Protein AF-A0A0D7B0L9-F1 (afdb_monomer)

Nearest PDB structures (foldseek):
  6kn5-assembly1_A  TM=2.538E-01  e=5.091E+00  Homo sapiens

Foldseek 3Di:
DVVVVCCCVPPVVLLVCLVCVCVVDVVFDADCPDPLLVLLCLVQSVVQVVVSVVVVCCVQQQDADDDDPPDPDFHDGGNVVCQVCVVVRVHDHDVVVCCVPPPPPDCVPVSHPPVVVVVLVVQCVVVPVDDDDSVCSSVSSVSSD

Mean predicted aligned error: 6.46 Å

Secondary structure (DSSP, 8-state):
-HHHHHHHHHTHHHHHHHHTHHHH-TT----TT-HHHHHHHHHHHHHHHHHHHHHHHHHHHHSPPPP-TT--S--SS-HHHHHH-GGGGT----THHHHHHS-TT-GGG-SS-HHHHHHHHHHHHHTT-PPP-TTTHHHHHHHH-

Radius of gyration: 19.8 Å; Cα contacts (8 Å, |Δi|>4): 98; chains: 1; bounding box: 49×34×51 Å

Sequence (145 aa):
EIAWSQLRRRLAPGLEDVLSEYERNPTIRYEPSDPLQYAVFKWLFIDLVQAELDSYSDRINNMAKRRQRDKILPQGGSPNDIEEYPEEYNSRNFKEAEALYAPPDHGTFEKVPPAFHVRIHRIYTSIGCPEISDLTVWRVYMQLL

pLDDT: mean 87.37, std 6.52, range [55.56, 94.69]

Structure (mmCIF, N/CA/C/O backbone):
data_AF-A0A0D7B0L9-F1
#
_entry.id   AF-A0A0D7B0L9-F1
#
loop_
_atom_site.group_PDB
_atom_site.id
_atom_site.type_symbol
_atom_site.label_atom_id
_atom_site.label_alt_id
_atom_site.label_comp_id
_atom_site.label_asym_id
_atom_site.label_entity_id
_atom_site.label_seq_id
_atom_site.pdbx_PDB_ins_code
_atom_site.Cartn_x
_atom_site.Cartn_y
_atom_site.Cartn_z
_atom_site.occupancy
_atom_site.B_iso_or_equiv
_atom_site.auth_seq_id
_atom_site.auth_comp_id
_atom_site.auth_asym_id
_atom_site.auth_atom_id
_atom_site.pdbx_PDB_model_num
ATOM 1 N N . GLU A 1 1 ? 19.337 2.745 -6.559 1.00 55.56 1 GLU A N 1
ATOM 2 C CA . GLU A 1 1 ? 19.137 3.903 -5.652 1.00 55.56 1 GLU A CA 1
ATOM 3 C C . GLU A 1 1 ? 18.236 5.014 -6.223 1.00 55.56 1 GLU A C 1
ATOM 5 O O . GLU A 1 1 ? 17.345 5.479 -5.524 1.00 55.56 1 GLU A O 1
ATOM 10 N N . ILE A 1 2 ? 18.374 5.405 -7.501 1.00 75.81 2 ILE A N 1
ATOM 11 C CA . ILE A 1 2 ? 17.586 6.507 -8.104 1.00 75.81 2 ILE A CA 1
ATOM 12 C C . ILE A 1 2 ? 16.067 6.235 -8.146 1.00 75.81 2 ILE A C 1
ATOM 14 O O . ILE A 1 2 ? 15.292 7.147 -7.873 1.00 75.81 2 ILE A O 1
ATOM 18 N N . ALA A 1 3 ? 15.629 5.007 -8.453 1.00 78.50 3 ALA A N 1
ATOM 19 C CA . ALA A 1 3 ? 14.201 4.667 -8.532 1.00 78.50 3 ALA A CA 1
ATOM 20 C C . ALA A 1 3 ? 13.481 4.857 -7.185 1.00 78.50 3 ALA A C 1
ATOM 22 O O . ALA A 1 3 ? 12.501 5.592 -7.114 1.00 78.50 3 ALA A O 1
ATOM 23 N N . TRP A 1 4 ? 14.042 4.310 -6.101 1.00 80.81 4 TRP A N 1
ATOM 24 C CA . TRP A 1 4 ? 13.528 4.489 -4.738 1.00 80.81 4 TRP A CA 1
ATOM 25 C C . TRP A 1 4 ? 13.475 5.961 -4.310 1.00 80.81 4 TRP A C 1
ATOM 27 O O . TRP A 1 4 ? 12.513 6.393 -3.678 1.00 80.81 4 TRP A O 1
ATOM 37 N N . SER A 1 5 ? 14.471 6.763 -4.704 1.00 86.75 5 SER A N 1
ATOM 38 C CA . SER A 1 5 ? 14.451 8.210 -4.460 1.00 86.75 5 SER A CA 1
ATOM 39 C C . SER A 1 5 ? 13.312 8.916 -5.210 1.00 86.75 5 SER A C 1
ATOM 41 O O . SER A 1 5 ? 12.671 9.807 -4.654 1.00 86.75 5 SER A O 1
ATOM 43 N N . GLN A 1 6 ? 13.026 8.522 -6.456 1.00 87.62 6 GLN A N 1
ATOM 44 C CA . GLN A 1 6 ? 11.910 9.086 -7.226 1.00 87.62 6 GLN A CA 1
ATOM 45 C C . GLN A 1 6 ? 10.549 8.642 -6.685 1.00 87.62 6 GLN A C 1
ATOM 47 O O . GLN A 1 6 ? 9.634 9.462 -6.660 1.00 87.62 6 GLN A O 1
ATOM 52 N N . LEU A 1 7 ? 10.422 7.396 -6.222 1.00 88.31 7 LEU A N 1
ATOM 53 C CA . LEU A 1 7 ? 9.220 6.901 -5.549 1.00 88.31 7 LEU A CA 1
ATOM 54 C C . LEU A 1 7 ? 8.914 7.747 -4.305 1.00 88.31 7 LEU A C 1
ATOM 56 O O . LEU A 1 7 ? 7.835 8.329 -4.203 1.00 88.31 7 LEU A O 1
ATOM 60 N N . ARG A 1 8 ? 9.910 7.928 -3.423 1.00 89.38 8 ARG A N 1
ATOM 61 C CA . ARG A 1 8 ? 9.776 8.759 -2.213 1.00 89.38 8 ARG A CA 1
ATOM 62 C C . ARG A 1 8 ? 9.434 10.218 -2.487 1.00 89.38 8 ARG A C 1
ATOM 64 O O . ARG A 1 8 ? 8.798 10.851 -1.666 1.00 89.38 8 ARG A O 1
ATOM 71 N N . ARG A 1 9 ? 9.886 10.789 -3.603 1.00 88.25 9 ARG A N 1
ATOM 72 C CA . ARG A 1 9 ? 9.614 12.202 -3.916 1.00 88.25 9 ARG A CA 1
ATOM 73 C C . ARG A 1 9 ? 8.265 12.429 -4.583 1.00 88.25 9 ARG A C 1
ATOM 75 O O . ARG A 1 9 ? 7.756 13.539 -4.513 1.00 88.25 9 ARG A O 1
ATOM 82 N N . ARG A 1 10 ? 7.750 11.435 -5.310 1.00 87.44 10 ARG A N 1
ATOM 83 C CA . ARG A 1 10 ? 6.598 11.616 -6.207 1.00 87.44 10 ARG A CA 1
ATOM 84 C C . ARG A 1 10 ? 5.330 10.914 -5.743 1.00 87.44 10 ARG A C 1
ATOM 86 O O . ARG A 1 10 ? 4.262 11.400 -6.081 1.00 87.44 10 ARG A O 1
ATOM 93 N N . LEU A 1 11 ? 5.455 9.776 -5.059 1.00 87.19 11 LEU A N 1
ATOM 94 C CA . LEU A 1 11 ? 4.317 8.977 -4.600 1.00 87.19 11 LEU A CA 1
ATOM 95 C C . LEU A 1 11 ? 4.124 9.118 -3.089 1.00 87.19 11 LEU A C 1
ATOM 97 O O . LEU A 1 11 ? 3.031 9.439 -2.639 1.00 87.19 11 LEU A O 1
ATOM 101 N N . ALA A 1 12 ? 5.204 8.933 -2.322 1.00 88.50 12 ALA A N 1
ATOM 102 C CA . ALA A 1 12 ? 5.119 8.836 -0.867 1.00 88.50 12 ALA A CA 1
ATOM 103 C C . ALA A 1 12 ? 4.426 10.026 -0.176 1.00 88.50 12 ALA A C 1
ATOM 105 O O . ALA A 1 12 ? 3.610 9.745 0.686 1.00 88.50 12 ALA A O 1
ATOM 106 N N . PRO A 1 13 ? 4.633 11.307 -0.551 1.00 91.06 13 PRO A N 1
ATOM 107 C CA . PRO A 1 13 ? 4.021 12.413 0.187 1.00 91.06 13 PRO A CA 1
ATOM 108 C C . PRO A 1 13 ? 2.488 12.383 0.166 1.00 91.06 13 PRO A C 1
ATOM 110 O O . PRO A 1 13 ? 1.865 12.594 1.197 1.00 91.06 13 PRO A O 1
ATOM 113 N N . GLY A 1 14 ? 1.877 12.069 -0.985 1.00 89.06 14 GLY A N 1
ATOM 114 C CA . GLY A 1 14 ? 0.416 11.985 -1.092 1.00 89.06 14 GLY A CA 1
ATOM 115 C C . GLY A 1 14 ? -0.152 10.804 -0.307 1.00 89.06 14 GLY A C 1
ATOM 116 O O . GLY A 1 14 ? -1.140 10.945 0.405 1.00 89.06 14 GLY A O 1
ATOM 117 N N . LEU A 1 15 ? 0.525 9.657 -0.373 1.00 90.25 15 LEU A N 1
ATOM 118 C CA . LEU A 1 15 ? 0.134 8.469 0.378 1.00 90.25 15 LEU A CA 1
ATOM 119 C C . LEU A 1 15 ? 0.313 8.666 1.893 1.00 90.25 15 LEU A C 1
ATOM 121 O O . LEU A 1 15 ? -0.572 8.320 2.664 1.00 90.25 15 LEU A O 1
ATOM 125 N N . GLU A 1 16 ? 1.429 9.249 2.330 1.00 92.62 16 GLU A N 1
ATOM 126 C CA . GLU A 1 16 ? 1.697 9.587 3.734 1.00 92.62 16 GLU A CA 1
ATOM 127 C C . GLU A 1 16 ? 0.673 10.596 4.269 1.00 92.62 16 GLU A C 1
ATOM 129 O O . GLU A 1 16 ? 0.204 10.439 5.394 1.00 92.62 16 GLU A O 1
ATOM 134 N N . ASP A 1 17 ? 0.251 11.571 3.457 1.00 93.00 17 ASP A N 1
ATOM 135 C CA . ASP A 1 17 ? -0.836 12.479 3.825 1.00 93.00 17 ASP A CA 1
ATOM 136 C C . ASP A 1 17 ? -2.141 11.712 4.098 1.00 93.00 17 ASP A C 1
ATOM 138 O O . ASP A 1 17 ? -2.794 11.967 5.115 1.00 93.00 17 ASP A O 1
ATOM 142 N N . VAL A 1 18 ? -2.511 10.751 3.244 1.00 92.81 18 VAL A N 1
ATOM 143 C CA . VAL A 1 18 ? -3.686 9.891 3.472 1.00 92.81 18 VAL A CA 1
ATOM 144 C C . VAL A 1 18 ? -3.504 9.068 4.748 1.00 92.81 18 VAL A C 1
ATOM 146 O O . VAL A 1 18 ? -4.382 9.061 5.606 1.00 92.81 18 VAL A O 1
ATOM 149 N N . LEU A 1 19 ? -2.352 8.419 4.936 1.00 92.00 19 LEU A N 1
ATOM 150 C CA . LEU A 1 19 ? -2.082 7.585 6.115 1.00 92.00 19 LEU A CA 1
ATOM 151 C C . LEU A 1 19 ? -2.079 8.377 7.431 1.00 92.00 19 LEU A C 1
ATOM 153 O O . LEU A 1 19 ? -2.434 7.818 8.464 1.00 92.00 19 LEU A O 1
ATOM 157 N N . SER A 1 20 ? -1.729 9.661 7.405 1.00 92.31 20 SER A N 1
ATOM 158 C CA . SER A 1 20 ? -1.706 10.536 8.584 1.00 92.31 20 SER A CA 1
ATOM 159 C C . SER A 1 20 ? -2.984 11.370 8.750 1.00 92.31 20 SER A C 1
ATOM 161 O O . SER A 1 20 ? -3.023 12.317 9.539 1.00 92.31 20 SER A O 1
ATOM 163 N N . GLU A 1 21 ? -4.061 11.071 8.013 1.00 92.06 21 GLU A N 1
ATOM 164 C CA . GLU A 1 21 ? -5.330 11.802 8.143 1.00 92.06 21 GLU A CA 1
ATOM 165 C C . GLU A 1 21 ? -5.939 11.669 9.548 1.00 92.06 21 GLU A C 1
ATOM 167 O O . GLU A 1 21 ? -6.461 12.649 10.084 1.00 92.06 21 GLU A O 1
ATOM 172 N N . TYR A 1 22 ? -5.810 10.498 10.181 1.00 91.44 22 TYR A N 1
ATOM 173 C CA . TYR A 1 22 ? -6.343 10.245 11.524 1.00 91.44 22 TYR A CA 1
ATOM 174 C C . TYR A 1 22 ? -5.769 11.180 12.603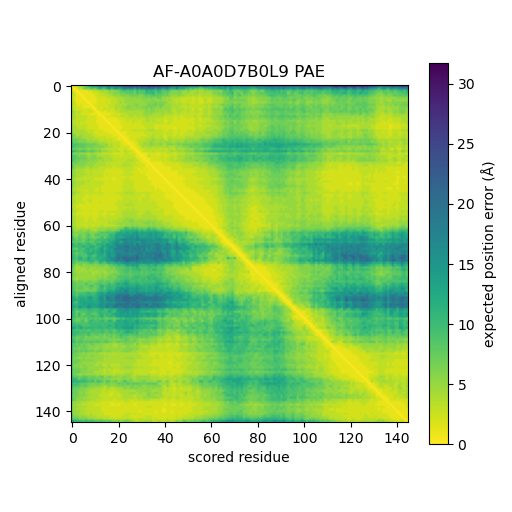 1.00 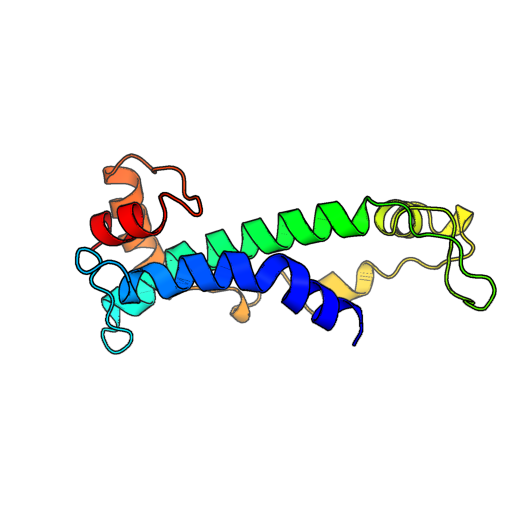91.44 22 TYR A C 1
ATOM 176 O O . TYR A 1 22 ? -6.445 11.475 13.583 1.00 91.44 22 TYR A O 1
ATOM 184 N N . GLU A 1 23 ? -4.552 11.700 12.412 1.00 91.38 23 GLU A N 1
ATOM 185 C CA . GLU A 1 23 ? -3.919 12.650 13.338 1.00 91.38 23 GLU A CA 1
ATOM 186 C C . GLU A 1 23 ? -4.523 14.056 13.227 1.00 91.38 23 GLU A C 1
ATOM 188 O O . GLU A 1 23 ? -4.534 14.825 14.188 1.00 91.38 23 GLU A O 1
ATOM 193 N N . ARG A 1 24 ? -5.025 14.405 12.038 1.00 91.69 24 ARG A N 1
ATOM 194 C CA . ARG A 1 24 ? -5.556 15.736 11.712 1.00 91.69 24 ARG A CA 1
ATOM 195 C C . ARG A 1 24 ? -7.070 15.808 11.869 1.00 91.69 24 ARG A C 1
ATOM 197 O O . ARG A 1 24 ? -7.609 16.893 12.083 1.00 91.69 24 ARG A O 1
ATOM 204 N N . ASN A 1 25 ? -7.750 14.670 11.758 1.00 89.75 25 ASN A N 1
ATOM 205 C CA . ASN A 1 25 ? -9.196 14.578 11.826 1.00 89.75 25 ASN A CA 1
ATOM 206 C C . ASN A 1 25 ? -9.660 13.860 13.112 1.00 89.75 25 ASN A C 1
ATOM 208 O O . ASN A 1 25 ? -9.630 12.630 13.170 1.00 89.75 25 ASN A O 1
ATOM 212 N N . PRO A 1 26 ? -10.192 14.588 14.114 1.00 87.19 26 PRO A N 1
ATOM 213 C CA . PRO A 1 26 ? -10.584 14.010 15.401 1.00 87.19 26 PRO A CA 1
ATOM 214 C C . PRO A 1 26 ? -11.786 13.054 15.320 1.00 87.19 26 PRO A C 1
ATOM 216 O O . PRO A 1 26 ? -12.111 12.396 16.311 1.00 87.19 26 PRO A O 1
ATOM 219 N N . THR A 1 27 ? -12.484 12.977 14.179 1.00 89.12 27 THR A N 1
ATOM 220 C CA . THR A 1 27 ? -13.564 11.995 13.987 1.00 89.12 27 THR A CA 1
ATOM 221 C C . THR A 1 27 ? -13.037 10.593 13.699 1.00 89.12 27 THR A C 1
ATOM 223 O O . THR A 1 27 ? -13.766 9.623 13.901 1.00 89.12 27 THR A O 1
ATOM 226 N N . ILE A 1 28 ? -11.798 10.477 13.215 1.00 91.38 28 ILE A N 1
ATOM 227 C CA . ILE A 1 28 ? -11.156 9.198 12.922 1.00 91.38 28 ILE A CA 1
ATOM 228 C C . ILE A 1 28 ? -10.473 8.713 14.199 1.00 91.38 28 ILE A C 1
ATOM 230 O O . ILE A 1 28 ? -9.692 9.436 14.812 1.00 91.38 28 ILE A O 1
ATOM 234 N N . ARG A 1 29 ? -10.773 7.481 14.615 1.00 88.94 29 ARG A N 1
ATOM 235 C CA . ARG A 1 29 ? -10.131 6.852 15.772 1.00 88.94 29 ARG A CA 1
ATOM 236 C C . ARG A 1 29 ? -9.277 5.693 15.293 1.00 88.94 29 ARG A C 1
ATOM 238 O O . ARG A 1 29 ? -9.810 4.673 14.865 1.00 88.94 29 ARG A O 1
ATOM 245 N N . TYR A 1 30 ? -7.967 5.872 15.364 1.00 92.56 30 TYR A N 1
ATOM 246 C CA . TYR A 1 30 ? -6.998 4.829 15.072 1.00 92.56 30 TYR A CA 1
ATOM 247 C C . TYR A 1 30 ? -5.968 4.759 16.192 1.00 92.56 30 TYR A C 1
ATOM 249 O O . TYR A 1 30 ? -5.325 5.754 16.516 1.00 92.56 30 TYR A O 1
ATOM 257 N N . GLU A 1 31 ? -5.840 3.576 16.781 1.00 92.44 31 GLU A N 1
ATOM 258 C CA . GLU A 1 31 ? -4.877 3.260 17.824 1.00 92.44 31 GLU A CA 1
ATOM 259 C C . GLU A 1 31 ? -4.018 2.072 17.356 1.00 92.44 31 GLU A C 1
ATOM 261 O O . GLU A 1 31 ? -4.503 0.938 17.337 1.00 92.44 31 GLU A O 1
ATOM 266 N N . PRO A 1 32 ? -2.743 2.290 16.977 1.00 89.69 32 PRO A N 1
ATOM 267 C CA . PRO A 1 32 ? -1.863 1.223 16.495 1.00 89.69 32 PRO A CA 1
ATOM 268 C C . PRO A 1 32 ? -1.611 0.111 17.521 1.00 89.69 32 PRO A C 1
ATOM 270 O O . PRO A 1 32 ? -1.218 -0.994 17.145 1.00 89.69 32 PRO A O 1
ATOM 273 N N . SER A 1 33 ? -1.801 0.398 18.815 1.00 93.38 33 SER A N 1
ATOM 274 C CA . SER A 1 33 ? -1.656 -0.593 19.884 1.00 93.38 33 SER A CA 1
ATOM 275 C C . SER A 1 33 ? -2.859 -1.535 20.021 1.00 93.38 33 SER A C 1
ATOM 277 O O . SER A 1 33 ? -2.722 -2.594 20.636 1.00 93.38 33 SER A O 1
ATOM 279 N N . ASP A 1 34 ? -4.007 -1.203 19.419 1.00 94.56 34 ASP A N 1
ATOM 280 C CA . ASP A 1 34 ? -5.185 -2.067 19.368 1.00 94.56 34 ASP A CA 1
ATOM 281 C C . ASP A 1 34 ? -5.033 -3.097 18.226 1.00 94.56 34 ASP A C 1
ATOM 283 O O . ASP A 1 34 ? -5.021 -2.725 17.046 1.00 94.56 34 ASP A O 1
ATOM 287 N N . PRO A 1 35 ? -4.940 -4.409 18.534 1.00 92.88 35 PRO A N 1
ATOM 288 C CA . PRO A 1 35 ? -4.728 -5.441 17.522 1.00 92.88 35 PRO A CA 1
ATOM 289 C C . PRO A 1 35 ? -5.842 -5.529 16.475 1.00 92.88 35 PRO A C 1
ATOM 291 O O . PRO A 1 35 ? -5.566 -5.896 15.332 1.00 92.88 35 PRO A O 1
ATOM 294 N N . LEU A 1 36 ? -7.090 -5.220 16.846 1.00 92.75 36 LEU A N 1
ATOM 295 C CA . LEU A 1 36 ? -8.223 -5.248 15.925 1.00 92.75 36 LEU A CA 1
ATOM 296 C C . LEU A 1 36 ? -8.109 -4.094 14.933 1.00 92.75 36 LEU A C 1
ATOM 298 O O . LEU A 1 36 ? -8.128 -4.323 13.725 1.00 92.75 36 LEU A O 1
ATOM 302 N N . GLN A 1 37 ? -7.929 -2.876 15.443 1.00 94.38 37 GLN A N 1
ATOM 303 C CA . GLN A 1 37 ? -7.765 -1.675 14.621 1.00 94.38 37 GLN A CA 1
ATOM 304 C C . GLN A 1 37 ? -6.572 -1.806 13.680 1.00 94.38 37 GLN A C 1
ATOM 306 O O . GLN A 1 37 ? -6.691 -1.558 12.482 1.00 94.38 37 GLN A O 1
ATOM 311 N N . TYR A 1 38 ? -5.445 -2.299 14.190 1.00 93.75 38 TYR A N 1
ATOM 312 C CA . TYR A 1 38 ? -4.252 -2.534 13.391 1.00 93.75 38 TYR A CA 1
ATOM 313 C C . TYR A 1 38 ? -4.462 -3.594 12.297 1.00 93.75 38 TYR A C 1
ATOM 315 O O . TYR A 1 38 ? -3.971 -3.436 11.177 1.00 93.75 38 TYR A O 1
ATOM 323 N N . ALA A 1 39 ? -5.214 -4.664 12.574 1.00 93.06 39 ALA A N 1
ATOM 324 C CA . ALA A 1 39 ? -5.526 -5.688 11.578 1.00 93.06 39 ALA A CA 1
ATOM 325 C C . ALA A 1 39 ? -6.476 -5.173 10.482 1.00 93.06 39 ALA A C 1
ATOM 327 O O . ALA A 1 39 ? -6.232 -5.438 9.304 1.00 93.06 39 ALA A O 1
ATOM 328 N N . VAL A 1 40 ? -7.519 -4.410 10.840 1.00 94.12 40 VAL A N 1
ATOM 329 C CA . VAL A 1 40 ? -8.419 -3.764 9.861 1.00 94.12 40 VAL A CA 1
ATOM 330 C C . VAL A 1 40 ? -7.651 -2.749 9.018 1.00 94.12 40 VAL A C 1
ATOM 332 O O . VAL A 1 40 ? -7.788 -2.737 7.795 1.00 94.12 40 VAL A O 1
ATOM 335 N N . PHE A 1 41 ? -6.791 -1.953 9.658 1.00 94.38 41 PHE A N 1
ATOM 336 C CA . PHE A 1 41 ? -5.919 -1.001 8.982 1.00 94.38 41 PHE A CA 1
ATOM 337 C C . PHE A 1 41 ? -5.038 -1.707 7.947 1.00 94.38 41 PHE A C 1
ATOM 339 O O . PHE A 1 41 ? -5.086 -1.365 6.772 1.00 94.38 41 PHE A O 1
ATOM 346 N N . LYS A 1 42 ? -4.296 -2.756 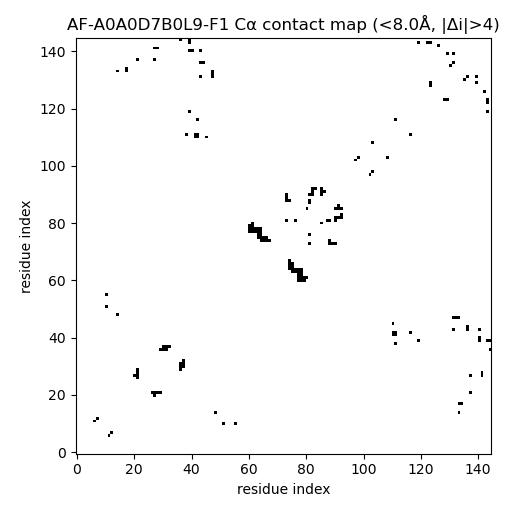8.326 1.00 93.12 42 LYS A N 1
ATOM 347 C CA . LYS A 1 42 ? -3.488 -3.521 7.359 1.00 93.12 42 LYS A CA 1
ATOM 348 C C . LYS A 1 42 ? -4.315 -4.076 6.211 1.00 93.12 42 LYS A C 1
ATOM 350 O O . LYS A 1 42 ? -3.878 -4.003 5.068 1.00 93.12 42 LYS A O 1
ATOM 355 N N . TRP A 1 43 ? -5.477 -4.646 6.518 1.00 93.75 43 TRP A N 1
ATOM 356 C CA . TRP A 1 43 ? -6.323 -5.277 5.513 1.00 93.75 43 TRP A CA 1
ATOM 357 C C . TRP A 1 43 ? -6.785 -4.278 4.443 1.00 93.75 43 TRP A C 1
ATOM 359 O O . TRP A 1 43 ? -6.719 -4.610 3.268 1.00 93.75 43 TRP A O 1
ATOM 369 N N . LEU A 1 44 ? -7.169 -3.056 4.828 1.00 93.69 44 LEU A N 1
ATOM 370 C CA . LEU A 1 44 ? -7.584 -2.010 3.884 1.00 93.69 44 LEU A CA 1
ATOM 371 C C . LEU A 1 44 ? -6.410 -1.285 3.220 1.00 93.69 44 LEU A C 1
ATOM 373 O O . LEU A 1 44 ? -6.367 -1.123 2.003 1.00 93.69 44 LEU A O 1
ATOM 377 N N . PHE A 1 45 ? -5.471 -0.793 4.026 1.00 93.56 45 PHE A N 1
ATOM 378 C CA . PHE A 1 45 ? -4.462 0.145 3.547 1.00 93.56 45 PHE A CA 1
ATOM 379 C C . PHE A 1 45 ? -3.373 -0.538 2.730 1.00 93.56 45 PHE A C 1
ATOM 381 O O . PHE A 1 45 ? -2.838 0.096 1.831 1.00 93.56 45 PHE A O 1
ATOM 388 N N . ILE A 1 46 ? -3.060 -1.819 2.968 1.00 91.94 46 ILE A N 1
ATOM 389 C CA . ILE A 1 46 ? -2.105 -2.531 2.103 1.00 91.94 46 ILE A CA 1
ATOM 390 C C . ILE A 1 46 ? -2.647 -2.622 0.672 1.00 91.94 46 ILE A C 1
ATOM 392 O O . ILE A 1 46 ? -1.876 -2.443 -0.264 1.00 91.94 46 ILE A O 1
ATOM 396 N N . ASP A 1 47 ? -3.953 -2.843 0.496 1.00 90.19 47 ASP A N 1
ATOM 397 C CA . ASP A 1 47 ? -4.580 -2.852 -0.831 1.00 90.19 47 ASP A CA 1
ATOM 398 C C . ASP A 1 47 ? -4.528 -1.485 -1.514 1.00 90.19 47 ASP A C 1
ATOM 400 O O . ASP A 1 47 ? -4.150 -1.400 -2.681 1.00 90.19 47 ASP A O 1
ATOM 404 N N . LEU A 1 48 ? -4.821 -0.411 -0.775 1.00 91.94 48 LEU A N 1
ATOM 405 C CA . LEU A 1 48 ? -4.693 0.953 -1.292 1.00 91.94 48 LEU A CA 1
ATOM 406 C C . LEU A 1 48 ? -3.249 1.261 -1.722 1.00 91.94 48 LEU A C 1
ATOM 408 O O . LEU A 1 48 ? -3.007 1.719 -2.835 1.00 91.94 48 LEU A O 1
ATOM 412 N N . VAL A 1 49 ? -2.279 0.973 -0.848 1.00 92.50 49 VAL A N 1
ATOM 413 C CA . VAL A 1 49 ? -0.853 1.208 -1.111 1.00 92.50 49 VAL A CA 1
ATOM 414 C C . VAL A 1 49 ? -0.390 0.402 -2.325 1.00 92.50 49 VAL A C 1
ATOM 416 O O . VAL A 1 49 ? 0.357 0.927 -3.148 1.00 92.50 49 VAL A O 1
ATOM 419 N N . GLN A 1 50 ? -0.830 -0.852 -2.453 1.00 91.38 50 GLN A N 1
ATOM 420 C CA . GLN A 1 50 ? -0.490 -1.693 -3.596 1.00 91.38 50 GLN A CA 1
ATOM 421 C C . GLN A 1 50 ? -1.063 -1.118 -4.897 1.00 91.38 50 GLN A C 1
ATOM 423 O O . GLN A 1 50 ? -0.312 -0.963 -5.852 1.00 91.38 50 GLN A O 1
ATOM 428 N N . ALA A 1 51 ? -2.335 -0.709 -4.918 1.00 91.94 51 ALA A N 1
ATOM 429 C CA . ALA A 1 51 ? -2.962 -0.120 -6.104 1.00 91.94 51 ALA A CA 1
ATOM 430 C C . ALA A 1 51 ? -2.264 1.175 -6.569 1.00 91.94 51 ALA A C 1
ATOM 432 O O . ALA A 1 51 ? -2.068 1.396 -7.769 1.00 91.94 51 ALA A O 1
ATOM 433 N N . GLU A 1 52 ? -1.833 2.014 -5.624 1.00 91.94 52 GLU A N 1
ATOM 434 C CA . GLU A 1 52 ? -1.049 3.221 -5.908 1.00 91.94 52 GLU A CA 1
ATOM 435 C C . GLU A 1 52 ? 0.356 2.894 -6.440 1.00 91.94 52 GLU A C 1
ATOM 437 O O . GLU A 1 52 ? 0.850 3.534 -7.376 1.00 91.94 52 GLU A O 1
ATOM 442 N N . LEU A 1 53 ? 1.010 1.872 -5.878 1.00 92.12 53 LEU A N 1
ATOM 443 C CA . LEU A 1 53 ? 2.306 1.390 -6.358 1.00 92.12 53 LEU A CA 1
ATOM 444 C C . LEU A 1 53 ? 2.211 0.785 -7.759 1.00 92.12 53 LEU A C 1
ATOM 446 O O . LEU A 1 53 ? 3.081 1.069 -8.585 1.00 92.12 53 LEU A O 1
ATOM 450 N N . ASP A 1 54 ? 1.163 0.018 -8.042 1.00 92.25 54 ASP A N 1
ATOM 451 C CA . ASP A 1 54 ? 0.909 -0.581 -9.352 1.00 92.25 54 ASP A CA 1
ATOM 452 C C . ASP A 1 54 ? 0.665 0.518 -10.390 1.00 92.25 54 ASP A C 1
ATOM 454 O O . ASP A 1 54 ? 1.364 0.587 -11.401 1.00 92.25 54 ASP A O 1
ATOM 458 N N . SER A 1 55 ? -0.201 1.486 -10.073 1.00 91.31 55 SER A N 1
ATOM 459 C CA . SER A 1 55 ? -0.455 2.659 -10.922 1.00 91.31 55 SER A CA 1
ATOM 460 C C . SER A 1 55 ? 0.817 3.479 -11.177 1.00 91.31 55 SER A C 1
ATOM 462 O O . SER A 1 55 ? 1.067 3.969 -12.287 1.00 91.31 55 SER A O 1
ATOM 464 N N . TYR A 1 56 ? 1.663 3.639 -10.155 1.00 91.38 56 TYR A N 1
ATOM 465 C CA . TYR A 1 56 ? 2.961 4.287 -10.301 1.00 91.38 56 TYR A CA 1
ATOM 466 C C . TYR A 1 56 ? 3.897 3.485 -11.210 1.00 91.38 56 TYR A C 1
ATOM 468 O O . TYR A 1 56 ? 4.526 4.075 -12.096 1.00 91.38 56 TYR A O 1
ATOM 476 N N . SER A 1 57 ? 3.997 2.173 -10.988 1.00 90.25 57 SER A N 1
ATOM 477 C CA . SER A 1 57 ? 4.828 1.247 -11.757 1.00 90.25 57 SER A CA 1
ATOM 478 C C . SER A 1 57 ? 4.435 1.277 -13.230 1.00 90.25 57 SER A C 1
ATOM 480 O O . SER A 1 57 ? 5.278 1.585 -14.074 1.00 90.25 57 SER A O 1
ATOM 482 N N . ASP A 1 58 ? 3.144 1.126 -13.527 1.00 91.94 58 ASP A N 1
ATOM 483 C CA . ASP A 1 58 ? 2.591 1.184 -14.877 1.00 91.94 58 ASP A CA 1
ATOM 484 C C . ASP A 1 58 ? 2.938 2.496 -15.567 1.00 91.94 58 ASP A C 1
ATOM 486 O O . ASP A 1 58 ? 3.464 2.512 -16.683 1.00 91.94 58 ASP A O 1
ATOM 490 N N . ARG A 1 59 ? 2.727 3.628 -14.892 1.00 89.94 59 ARG A N 1
ATOM 491 C CA . ARG A 1 59 ? 3.074 4.934 -15.457 1.00 89.94 59 ARG A CA 1
ATOM 492 C C . ARG A 1 59 ? 4.567 5.029 -15.767 1.00 89.94 59 ARG A C 1
ATOM 494 O O . ARG A 1 59 ? 4.952 5.548 -16.813 1.00 89.94 59 ARG A O 1
ATOM 501 N N . ILE A 1 60 ? 5.435 4.580 -14.863 1.00 88.19 60 ILE A N 1
ATOM 502 C CA . ILE A 1 60 ? 6.887 4.683 -15.044 1.00 88.19 60 ILE A CA 1
ATOM 503 C C . ILE A 1 60 ? 7.402 3.710 -16.108 1.00 88.19 60 ILE A C 1
ATOM 505 O O . ILE A 1 60 ? 8.319 4.092 -16.847 1.00 88.19 60 ILE A O 1
ATOM 509 N N . ASN A 1 61 ? 6.845 2.506 -16.191 1.00 88.69 61 ASN A N 1
ATOM 510 C CA . ASN A 1 61 ? 7.321 1.435 -17.061 1.00 88.69 61 ASN A CA 1
ATOM 511 C C . ASN A 1 61 ? 6.751 1.504 -18.479 1.00 88.69 61 ASN A C 1
ATOM 513 O O . ASN A 1 61 ? 7.400 1.015 -19.396 1.00 88.69 61 ASN A O 1
AT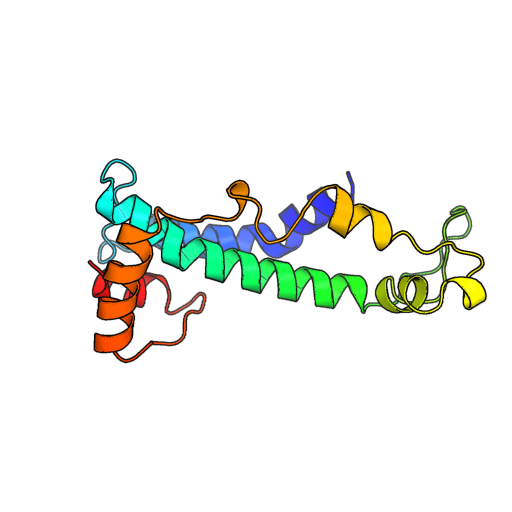OM 517 N N . ASN A 1 62 ? 5.633 2.204 -18.687 1.00 88.56 62 ASN A N 1
ATOM 518 C CA . ASN A 1 62 ? 5.098 2.490 -20.023 1.00 88.56 62 ASN A CA 1
ATOM 519 C C . ASN A 1 62 ? 5.597 3.826 -20.608 1.00 88.56 62 ASN A C 1
ATOM 521 O O . ASN A 1 62 ? 5.394 4.122 -21.783 1.00 88.56 62 ASN A O 1
ATOM 525 N N . MET A 1 63 ? 6.291 4.664 -19.827 1.00 85.25 63 MET A N 1
ATOM 526 C CA . MET A 1 63 ? 6.896 5.890 -20.357 1.00 85.25 63 MET A CA 1
ATOM 527 C C . MET A 1 63 ? 8.250 5.619 -21.017 1.00 85.25 63 MET A C 1
ATOM 529 O O . MET A 1 63 ? 9.209 5.206 -20.353 1.00 85.25 63 MET A O 1
ATOM 533 N N . ALA A 1 64 ? 8.353 5.981 -22.299 1.00 82.56 64 ALA A N 1
ATOM 534 C CA . ALA A 1 64 ? 9.602 5.966 -23.052 1.00 82.56 64 ALA A CA 1
ATOM 535 C C . ALA A 1 64 ? 10.704 6.737 -22.312 1.00 82.56 64 ALA A C 1
ATOM 537 O O . ALA A 1 64 ? 10.555 7.911 -21.945 1.00 82.56 64 ALA A O 1
ATOM 538 N N . LYS A 1 65 ? 11.839 6.075 -22.068 1.00 81.19 65 LYS A N 1
ATOM 539 C CA . LYS A 1 65 ? 12.963 6.721 -21.385 1.00 81.19 65 LYS A CA 1
ATOM 540 C C . LYS A 1 65 ? 13.758 7.561 -22.371 1.00 81.19 65 LYS A C 1
ATOM 542 O O . LYS A 1 65 ? 14.104 7.125 -23.467 1.00 81.19 65 LYS A O 1
ATOM 547 N N . ARG A 1 66 ? 14.122 8.771 -21.942 1.00 79.56 66 ARG A N 1
ATOM 548 C CA . ARG A 1 66 ? 15.015 9.640 -22.711 1.00 79.56 66 ARG A CA 1
ATOM 549 C C . ARG A 1 66 ? 16.349 8.932 -22.964 1.00 79.56 66 ARG A C 1
ATOM 551 O O . ARG A 1 66 ? 16.993 8.466 -22.024 1.00 79.56 66 ARG A O 1
ATOM 558 N N . ARG A 1 67 ? 16.790 8.955 -24.223 1.00 78.62 67 ARG A N 1
ATOM 559 C CA . ARG A 1 67 ? 18.102 8.459 -24.649 1.00 78.62 67 ARG A CA 1
ATOM 560 C C . ARG A 1 67 ? 19.236 9.208 -23.930 1.00 78.62 67 ARG A C 1
ATOM 562 O O . ARG A 1 67 ? 19.250 10.441 -23.910 1.00 78.62 67 ARG A O 1
ATOM 569 N N . GLN A 1 68 ? 20.191 8.474 -23.364 1.00 80.31 68 GLN A N 1
ATOM 570 C CA . GLN A 1 68 ? 21.365 9.002 -22.659 1.00 80.31 68 GLN A CA 1
ATOM 571 C C . GLN A 1 68 ? 22.640 8.486 -23.325 1.00 80.31 68 GLN A C 1
ATOM 573 O O . GLN A 1 68 ? 22.818 7.282 -23.469 1.00 80.31 68 GLN A O 1
ATOM 578 N N . ARG A 1 69 ? 23.538 9.389 -23.736 1.00 78.38 69 ARG A N 1
ATOM 579 C CA . ARG A 1 69 ? 24.709 9.026 -24.557 1.00 78.38 69 ARG A CA 1
ATOM 580 C C . ARG A 1 69 ? 25.677 8.069 -23.856 1.00 78.38 69 ARG A C 1
ATOM 582 O O . ARG A 1 69 ? 26.217 7.195 -24.518 1.00 78.38 69 ARG A O 1
ATOM 589 N N . ASP A 1 70 ? 25.817 8.187 -22.540 1.00 83.25 70 ASP A N 1
ATOM 590 C CA . ASP A 1 70 ? 26.841 7.461 -21.774 1.00 83.25 70 ASP A CA 1
ATOM 591 C C . ASP A 1 70 ? 26.343 6.130 -21.187 1.00 83.25 70 ASP A C 1
ATOM 593 O O . ASP A 1 70 ? 27.054 5.467 -20.434 1.00 83.25 70 ASP A O 1
ATOM 597 N N . LYS A 1 71 ? 25.098 5.736 -21.478 1.00 78.00 71 LYS A N 1
ATOM 598 C CA . LYS A 1 71 ? 24.466 4.580 -20.835 1.00 78.00 71 LYS A CA 1
ATOM 599 C C . LYS A 1 71 ? 24.505 3.360 -21.760 1.00 78.00 71 LYS A C 1
ATOM 601 O O . LYS A 1 71 ? 23.963 3.391 -22.857 1.00 78.00 71 LYS A O 1
ATOM 606 N N . ILE A 1 72 ? 25.102 2.268 -21.287 1.00 78.19 72 ILE A N 1
ATOM 607 C CA . ILE A 1 72 ? 25.222 1.000 -22.036 1.00 78.19 72 ILE A CA 1
ATOM 608 C C . ILE A 1 72 ? 23.944 0.145 -22.035 1.00 78.19 72 ILE A C 1
ATOM 610 O O . ILE A 1 72 ? 23.860 -0.833 -22.767 1.00 78.19 72 ILE A O 1
ATOM 614 N N . LEU A 1 73 ? 22.967 0.487 -21.190 1.00 78.94 73 LEU A N 1
ATOM 615 C CA . LEU A 1 73 ? 21.703 -0.243 -21.081 1.00 78.94 73 LEU A CA 1
ATOM 616 C C . LEU A 1 73 ? 20.785 0.035 -22.284 1.00 78.94 73 LEU A C 1
ATOM 618 O O . LEU A 1 73 ? 20.900 1.121 -22.857 1.00 78.94 73 LEU A O 1
ATOM 622 N N . PRO A 1 74 ? 19.853 -0.883 -22.614 1.00 77.62 74 PRO A N 1
ATOM 623 C CA . PRO A 1 74 ? 18.855 -0.706 -23.671 1.00 77.62 74 PRO A CA 1
ATOM 624 C C . PRO A 1 74 ? 18.138 0.651 -23.599 1.00 77.62 74 PRO A C 1
ATOM 626 O O . PRO A 1 74 ? 17.779 1.122 -22.514 1.00 77.62 74 PRO A O 1
ATOM 629 N N . GLN A 1 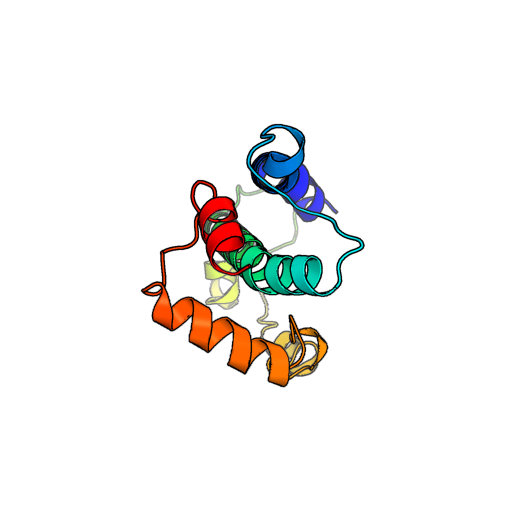75 ? 17.959 1.308 -24.749 1.00 78.25 75 GLN A N 1
ATOM 630 C CA . GLN A 1 75 ? 17.370 2.650 -24.844 1.00 78.25 75 GLN A CA 1
ATOM 631 C C . GLN A 1 75 ? 16.438 2.774 -26.043 1.00 78.25 75 GLN A C 1
ATOM 633 O O . GLN A 1 75 ? 16.611 2.077 -27.034 1.00 78.25 75 GLN A O 1
ATOM 638 N N . GLY A 1 76 ? 15.548 3.767 -25.997 1.00 74.56 76 GLY A N 1
ATOM 639 C CA . GLY A 1 76 ? 14.712 4.155 -27.137 1.00 74.56 76 GLY A CA 1
ATOM 640 C C . GLY A 1 76 ? 13.255 3.711 -27.030 1.00 74.56 76 GLY A C 1
ATOM 641 O O . GLY A 1 76 ? 12.430 4.297 -27.717 1.00 74.56 76 GLY A O 1
ATOM 642 N N . GLY A 1 77 ? 12.942 2.777 -26.127 1.00 82.19 77 GLY A N 1
ATOM 643 C CA . GLY A 1 77 ? 11.583 2.327 -25.812 1.00 82.19 77 GLY A CA 1
ATOM 644 C C . GLY A 1 77 ? 11.176 2.601 -24.362 1.00 82.19 77 GLY A C 1
ATOM 645 O O . GLY A 1 77 ? 11.956 3.147 -23.561 1.00 82.19 77 GLY A O 1
ATOM 646 N N . SER A 1 78 ? 9.939 2.246 -24.015 1.00 87.56 78 SER A N 1
ATOM 647 C CA . SER A 1 78 ? 9.537 2.129 -22.613 1.00 87.56 78 SER A CA 1
ATOM 648 C C . SER A 1 78 ? 10.142 0.858 -21.991 1.00 87.56 78 SER A C 1
ATOM 650 O O . SER A 1 78 ? 10.490 -0.071 -22.720 1.00 87.56 78 SER A O 1
ATOM 652 N N . PRO A 1 79 ? 10.345 0.801 -20.662 1.00 86.94 79 PRO A N 1
ATOM 653 C CA . PRO A 1 79 ? 10.796 -0.420 -19.999 1.00 86.94 79 PRO A CA 1
ATOM 654 C C . PRO A 1 79 ? 9.970 -1.663 -20.348 1.00 86.94 79 PRO A C 1
ATOM 656 O O . PRO A 1 79 ? 10.574 -2.689 -20.642 1.00 86.94 79 PRO A O 1
ATOM 659 N N . ASN A 1 80 ? 8.638 -1.548 -20.391 1.00 87.62 80 ASN A N 1
ATOM 660 C CA . ASN A 1 80 ? 7.761 -2.659 -20.764 1.00 87.62 80 ASN A CA 1
ATOM 661 C C . ASN A 1 80 ? 7.995 -3.107 -22.216 1.00 87.62 80 ASN A C 1
ATOM 663 O O . ASN A 1 80 ? 8.096 -4.302 -22.467 1.00 87.62 80 ASN A O 1
ATOM 667 N N . ASP A 1 81 ? 8.173 -2.174 -23.160 1.00 87.19 81 ASP A N 1
ATOM 668 C CA . ASP A 1 81 ? 8.466 -2.530 -24.561 1.00 87.19 81 ASP A CA 1
ATOM 669 C C . ASP A 1 81 ? 9.817 -3.246 -24.701 1.00 87.19 81 ASP A C 1
ATOM 671 O O . ASP A 1 81 ? 9.958 -4.188 -25.474 1.00 87.19 81 ASP A O 1
ATOM 675 N N . ILE A 1 82 ? 10.828 -2.797 -23.950 1.00 86.12 82 ILE A N 1
ATOM 676 C CA . ILE A 1 82 ? 12.172 -3.395 -23.959 1.00 86.12 82 ILE A CA 1
ATOM 677 C C . ILE A 1 82 ? 12.150 -4.803 -23.355 1.00 86.12 82 ILE A C 1
ATOM 679 O O . ILE A 1 82 ? 12.928 -5.663 -23.768 1.00 86.12 82 ILE A O 1
ATOM 683 N N . GLU A 1 83 ? 11.313 -5.024 -22.345 1.00 84.88 83 GLU A N 1
ATOM 684 C CA . GLU A 1 83 ? 11.150 -6.327 -21.709 1.00 84.88 83 GLU A CA 1
ATOM 685 C C . GLU A 1 83 ? 10.360 -7.309 -22.583 1.00 84.88 83 GLU A C 1
ATOM 687 O O . GLU A 1 83 ? 10.693 -8.495 -22.612 1.00 84.88 83 GLU A O 1
ATOM 692 N N . GLU A 1 84 ? 9.341 -6.825 -23.296 1.00 87.25 84 GLU A N 1
ATOM 693 C CA . GLU A 1 84 ? 8.506 -7.643 -24.178 1.00 87.25 84 GLU A CA 1
ATOM 694 C C . GLU A 1 84 ? 9.217 -8.003 -25.490 1.00 87.25 84 GLU A C 1
ATOM 696 O O . GLU A 1 84 ? 9.102 -9.141 -25.941 1.00 87.25 84 GLU A O 1
ATOM 701 N N . TYR A 1 85 ? 10.013 -7.080 -26.047 1.00 86.69 85 TYR A N 1
ATOM 702 C CA . TYR A 1 85 ? 10.734 -7.252 -27.318 1.00 86.69 85 TYR A CA 1
ATOM 703 C C . TYR A 1 85 ? 12.254 -7.062 -27.160 1.00 86.69 85 TYR A C 1
ATOM 705 O O . TYR A 1 85 ? 12.854 -6.175 -27.780 1.00 86.69 85 TYR A O 1
ATOM 713 N N . PRO A 1 86 ? 12.931 -7.853 -26.308 1.00 85.12 86 PRO A N 1
ATOM 714 C CA . PRO A 1 86 ? 14.336 -7.637 -25.965 1.00 85.12 86 PRO A CA 1
ATOM 715 C C . PRO A 1 86 ? 15.276 -7.708 -27.178 1.00 85.12 86 PRO A C 1
ATOM 717 O O . PRO A 1 86 ? 16.297 -7.012 -27.200 1.00 85.12 86 PRO A O 1
ATOM 720 N N . GLU A 1 87 ? 14.937 -8.494 -28.201 1.00 85.62 87 GLU A N 1
ATOM 721 C CA . GLU A 1 87 ? 15.672 -8.614 -29.462 1.00 85.62 87 GLU A CA 1
ATOM 722 C C . GLU A 1 87 ? 15.753 -7.302 -30.253 1.00 85.62 87 GLU A C 1
ATOM 724 O O . GLU A 1 87 ? 16.792 -7.029 -30.857 1.00 85.62 87 GLU A O 1
ATOM 729 N N . GLU A 1 88 ? 14.728 -6.446 -30.192 1.00 85.44 88 GLU A N 1
ATOM 730 C CA . GLU A 1 88 ? 14.730 -5.143 -30.871 1.00 85.44 88 GLU A CA 1
ATOM 731 C C . GLU A 1 88 ? 15.689 -4.143 -30.204 1.00 85.44 88 GLU A C 1
ATOM 733 O O . GLU A 1 88 ? 16.144 -3.180 -30.828 1.00 85.44 88 GLU A O 1
ATOM 738 N N . TYR A 1 89 ? 16.057 -4.401 -28.945 1.00 81.69 89 TYR A N 1
ATOM 739 C CA . TYR A 1 89 ? 16.882 -3.513 -28.129 1.00 81.69 89 TYR A CA 1
ATOM 740 C C . TYR A 1 89 ? 18.231 -4.117 -27.706 1.00 81.69 89 TYR A C 1
ATOM 742 O O . TYR A 1 89 ? 18.905 -3.550 -26.841 1.00 81.69 89 TYR A O 1
ATOM 750 N N . ASN A 1 90 ? 18.655 -5.235 -28.314 1.00 80.56 90 ASN A N 1
ATOM 751 C CA . ASN A 1 90 ? 19.870 -5.982 -27.948 1.00 80.56 90 ASN A CA 1
ATOM 752 C C . ASN A 1 90 ? 19.928 -6.351 -26.447 1.00 80.56 90 ASN A C 1
ATOM 754 O O . ASN A 1 90 ? 20.988 -6.288 -25.818 1.00 80.56 90 ASN A O 1
ATOM 758 N N . SER A 1 91 ? 18.781 -6.707 -25.864 1.00 80.69 91 SER A N 1
ATOM 759 C CA . SER A 1 91 ? 18.622 -7.068 -24.451 1.00 80.69 91 SER A CA 1
ATOM 760 C C . SER A 1 91 ? 18.364 -8.572 -24.264 1.00 80.69 91 SER A C 1
ATOM 762 O O . SER A 1 91 ? 18.261 -9.333 -25.223 1.00 80.69 91 SER A O 1
ATOM 764 N N . ARG A 1 92 ? 18.275 -9.016 -23.005 1.00 75.81 92 ARG A N 1
ATOM 765 C CA . ARG A 1 92 ? 17.841 -10.365 -22.608 1.00 75.81 92 ARG A CA 1
ATOM 766 C C . ARG A 1 92 ? 16.615 -10.278 -21.703 1.00 75.81 92 ARG A C 1
ATOM 768 O O . ARG A 1 92 ? 16.489 -9.325 -20.938 1.00 75.81 92 ARG A O 1
ATOM 775 N N . ASN A 1 93 ? 15.754 -11.287 -21.781 1.00 70.38 93 ASN A N 1
ATOM 776 C CA . ASN A 1 93 ? 14.590 -11.439 -20.913 1.00 70.38 93 ASN A CA 1
ATOM 777 C C . ASN A 1 93 ? 15.005 -12.069 -19.566 1.00 70.38 93 ASN A C 1
ATOM 779 O O . ASN A 1 93 ? 15.810 -13.001 -19.551 1.00 70.38 93 ASN A O 1
ATOM 783 N N . PHE A 1 94 ? 14.468 -11.561 -18.453 1.00 69.00 94 PHE A N 1
ATOM 784 C CA . PHE A 1 94 ? 14.740 -12.048 -17.094 1.00 69.00 94 PHE A CA 1
ATOM 785 C C . PHE A 1 94 ? 13.473 -12.471 -16.319 1.00 69.00 94 PHE A C 1
ATOM 787 O O . PHE A 1 94 ? 13.557 -12.685 -15.110 1.00 69.00 94 PHE A O 1
ATOM 794 N N . LYS A 1 95 ? 12.320 -12.644 -16.987 1.00 69.44 95 LYS A N 1
ATOM 795 C CA . LYS A 1 95 ? 11.029 -13.013 -16.362 1.00 69.44 95 LYS A CA 1
ATOM 796 C C . LYS A 1 95 ? 11.086 -14.314 -15.535 1.00 69.44 95 LYS A C 1
ATOM 798 O O . LYS A 1 95 ? 10.336 -14.479 -14.581 1.00 69.44 95 LYS A O 1
ATOM 803 N N . GLU A 1 96 ? 12.021 -15.219 -15.830 1.00 72.06 96 GLU A N 1
ATOM 804 C CA . GLU A 1 96 ? 12.206 -16.484 -15.094 1.00 72.06 96 GLU A CA 1
ATOM 805 C C . GLU A 1 96 ? 12.647 -16.298 -13.627 1.00 72.06 96 GLU A C 1
ATOM 807 O O . GLU A 1 96 ? 12.418 -17.177 -12.796 1.00 72.06 96 GLU A O 1
ATOM 812 N N . ALA A 1 97 ? 13.258 -15.159 -13.281 1.00 76.94 97 ALA A N 1
ATOM 813 C CA . ALA A 1 97 ? 13.730 -14.900 -11.922 1.00 76.94 97 ALA A CA 1
ATOM 814 C C . ALA A 1 97 ? 12.582 -14.627 -10.935 1.00 76.94 97 ALA A C 1
ATOM 816 O O . ALA A 1 97 ? 12.675 -14.999 -9.767 1.00 76.94 97 ALA A O 1
ATOM 817 N N . GLU A 1 98 ? 11.494 -14.001 -11.383 1.00 76.56 98 GLU A N 1
ATOM 818 C CA . GLU A 1 98 ? 10.375 -13.630 -10.510 1.00 76.56 98 GLU A CA 1
ATOM 819 C C . GLU A 1 98 ? 9.676 -14.868 -9.941 1.00 76.56 98 GLU A C 1
ATOM 821 O O . GLU A 1 98 ? 9.546 -15.001 -8.725 1.00 76.56 98 GLU A O 1
ATOM 826 N N . ALA A 1 99 ? 9.343 -15.832 -10.802 1.00 80.12 99 ALA A N 1
ATOM 827 C CA . ALA A 1 99 ? 8.718 -17.086 -10.388 1.00 80.12 99 ALA A CA 1
ATOM 828 C C . ALA A 1 99 ? 9.599 -17.907 -9.427 1.00 80.12 99 ALA A C 1
ATOM 830 O O . ALA A 1 99 ? 9.081 -18.645 -8.591 1.00 80.12 99 ALA A O 1
ATOM 831 N N . LEU A 1 100 ? 10.926 -17.780 -9.535 1.00 83.44 100 LEU A N 1
ATOM 832 C CA . LEU A 1 100 ? 11.875 -18.494 -8.683 1.00 83.44 100 LEU A CA 1
ATOM 833 C C . LEU A 1 100 ? 12.004 -17.871 -7.285 1.00 83.44 100 LEU A C 1
ATOM 835 O O . LEU A 1 100 ? 12.172 -18.599 -6.307 1.00 83.44 100 LEU A O 1
ATOM 839 N N . TYR A 1 101 ? 11.972 -16.539 -7.189 1.00 80.88 101 TYR A N 1
ATOM 840 C CA . TYR A 1 101 ? 12.315 -15.819 -5.956 1.00 80.88 101 TYR A CA 1
ATOM 841 C C . TYR A 1 101 ? 11.124 -15.174 -5.238 1.00 80.88 101 TYR A C 1
ATOM 843 O O . TYR A 1 101 ? 11.237 -14.882 -4.048 1.00 80.88 101 TYR A O 1
ATOM 851 N N . ALA A 1 102 ? 10.001 -14.956 -5.920 1.00 82.25 102 ALA A N 1
ATOM 852 C CA . ALA A 1 102 ? 8.807 -14.322 -5.365 1.00 82.25 102 ALA A CA 1
ATOM 853 C C . ALA A 1 102 ? 7.529 -15.062 -5.805 1.00 82.25 102 ALA A C 1
ATOM 855 O O . ALA A 1 102 ? 6.695 -14.497 -6.512 1.00 82.25 102 ALA A O 1
ATOM 856 N N . PRO A 1 103 ? 7.358 -16.338 -5.412 1.00 85.19 103 PRO A N 1
ATOM 857 C CA . PRO A 1 103 ? 6.188 -17.099 -5.814 1.00 85.19 103 PRO A CA 1
ATOM 858 C C . PRO A 1 103 ? 4.913 -16.505 -5.175 1.00 85.19 103 PRO A C 1
ATOM 860 O O . PRO A 1 103 ? 4.940 -16.095 -4.011 1.00 85.19 103 PRO A O 1
ATOM 863 N N . PRO A 1 104 ? 3.791 -16.430 -5.911 1.00 79.06 104 PRO A N 1
ATOM 864 C CA . PRO A 1 104 ? 2.598 -15.686 -5.489 1.00 79.06 104 PRO A CA 1
ATOM 865 C C . PRO A 1 104 ? 1.881 -16.299 -4.277 1.00 79.06 104 PRO A C 1
ATOM 867 O O . PRO A 1 104 ? 1.095 -15.628 -3.614 1.00 79.06 104 PRO A O 1
ATOM 870 N N . ASP A 1 105 ? 2.150 -17.567 -3.976 1.00 83.00 105 ASP A N 1
ATOM 871 C CA . ASP A 1 105 ? 1.635 -18.311 -2.827 1.00 83.00 105 ASP A CA 1
ATOM 872 C C . ASP A 1 105 ? 2.530 -18.194 -1.579 1.00 83.00 105 ASP A C 1
ATOM 874 O O . ASP A 1 105 ? 2.268 -18.834 -0.559 1.00 83.00 105 ASP A O 1
ATOM 878 N N . HIS A 1 106 ? 3.577 -17.362 -1.618 1.00 83.50 106 HIS A N 1
ATOM 879 C CA . HIS A 1 106 ? 4.451 -17.167 -0.469 1.00 83.50 106 HIS A CA 1
ATOM 880 C C . HIS A 1 106 ? 3.705 -16.486 0.689 1.00 83.50 106 HIS A C 1
ATOM 882 O O . HIS A 1 106 ? 3.164 -15.391 0.542 1.00 83.50 106 HIS A O 1
ATOM 888 N N . GLY A 1 107 ? 3.765 -17.068 1.892 1.00 80.50 107 GLY A N 1
ATOM 889 C CA . GLY A 1 107 ? 3.068 -16.552 3.083 1.00 80.50 107 GLY A CA 1
ATOM 890 C C . GLY A 1 107 ? 3.447 -15.119 3.493 1.00 80.50 107 GLY A C 1
ATOM 891 O O . GLY A 1 107 ? 2.722 -14.473 4.239 1.00 80.50 107 GLY A O 1
ATOM 892 N N . THR A 1 108 ? 4.549 -14.570 2.973 1.00 80.44 108 THR A N 1
ATOM 893 C CA . THR A 1 108 ? 4.906 -13.143 3.133 1.00 80.44 108 THR A CA 1
ATOM 894 C C . THR A 1 108 ? 3.858 -12.199 2.538 1.00 80.44 108 THR A C 1
ATOM 896 O O . THR A 1 108 ? 3.756 -11.060 2.988 1.00 80.44 108 THR A O 1
ATOM 899 N N . PHE A 1 109 ? 3.070 -12.661 1.565 1.00 80.12 109 PHE A N 1
ATOM 900 C CA . PHE A 1 109 ? 1.985 -11.889 0.960 1.00 80.12 109 PHE A CA 1
ATOM 901 C C . PHE A 1 109 ? 0.670 -11.964 1.760 1.00 80.12 109 PHE A C 1
ATOM 903 O O . PHE A 1 109 ? -0.292 -11.261 1.437 1.00 80.12 109 PHE A O 1
ATOM 910 N N . GLU A 1 110 ? 0.608 -12.756 2.838 1.00 85.88 110 GLU A N 1
ATOM 911 C CA . GLU A 1 110 ? -0.544 -12.768 3.742 1.00 85.88 110 GLU A CA 1
ATOM 912 C C . GLU A 1 110 ? -0.591 -11.482 4.584 1.00 85.88 110 GLU A C 1
ATOM 914 O O . GLU A 1 110 ? 0.166 -11.286 5.535 1.00 85.88 110 GLU A O 1
ATOM 919 N N . LYS A 1 111 ? -1.532 -10.591 4.250 1.00 86.00 111 LYS A N 1
ATOM 920 C CA . LYS A 1 111 ? -1.718 -9.285 4.920 1.00 86.00 111 LYS A CA 1
ATOM 921 C C . LYS A 1 111 ? -2.164 -9.425 6.376 1.00 86.00 111 LYS A C 1
ATOM 923 O O . LYS A 1 111 ? -1.770 -8.647 7.246 1.00 86.00 111 LYS A O 1
ATOM 928 N N . VAL A 1 112 ? -3.046 -10.395 6.614 1.00 88.38 112 VAL A N 1
ATOM 929 C CA . VAL A 1 112 ? -3.690 -10.703 7.894 1.00 88.38 112 VAL A CA 1
ATOM 930 C C . VAL A 1 112 ? -3.949 -12.210 7.971 1.00 88.38 112 VAL A C 1
ATOM 932 O O . VAL A 1 112 ? -4.094 -12.842 6.923 1.00 88.38 112 VAL A O 1
ATOM 935 N N . PRO A 1 113 ? -4.082 -12.792 9.177 1.00 91.00 113 PRO A N 1
ATOM 936 C CA . PRO A 1 113 ? -4.400 -14.208 9.320 1.00 91.00 113 PRO A CA 1
ATOM 937 C C . PRO A 1 113 ? -5.662 -14.610 8.526 1.00 91.00 113 PRO A C 1
ATOM 939 O O . PRO A 1 113 ? -6.662 -13.883 8.583 1.00 91.00 113 PRO A O 1
ATOM 942 N N . PRO A 1 114 ? -5.691 -15.785 7.865 1.00 89.88 114 PRO A N 1
ATOM 943 C CA . PRO A 1 114 ? -6.815 -16.198 7.015 1.00 89.88 114 PRO A CA 1
ATOM 944 C C . PRO A 1 114 ? -8.179 -16.187 7.722 1.00 89.88 114 PRO A C 1
ATOM 946 O O . PRO A 1 114 ? -9.191 -15.779 7.152 1.00 89.88 114 PRO A O 1
ATOM 949 N N . ALA A 1 115 ? -8.215 -16.569 9.002 1.00 91.50 115 ALA A N 1
ATOM 950 C CA . ALA A 1 115 ? -9.437 -16.536 9.805 1.00 91.50 115 ALA A CA 1
ATOM 951 C C . ALA A 1 115 ? -9.995 -15.109 9.975 1.00 91.50 115 ALA A C 1
ATOM 953 O O . ALA A 1 115 ? -11.211 -14.907 9.933 1.00 91.50 115 ALA A O 1
ATOM 954 N N . PHE A 1 116 ? -9.110 -14.118 10.129 1.00 92.56 116 PHE A N 1
ATOM 955 C CA . PHE A 1 116 ? -9.490 -12.711 10.216 1.00 92.56 116 PHE A CA 1
ATOM 956 C C . PHE A 1 116 ? -9.990 -12.197 8.865 1.00 92.56 116 PHE A C 1
ATOM 958 O O . PHE A 1 116 ? -11.052 -11.579 8.812 1.00 92.56 116 PHE A O 1
ATOM 965 N N . HIS A 1 117 ? -9.288 -12.532 7.775 1.00 92.06 117 HIS A N 1
ATOM 966 C CA . HIS A 1 117 ? -9.684 -12.174 6.410 1.00 92.06 117 HIS A CA 1
ATOM 967 C C . HIS A 1 117 ? -11.127 -12.604 6.101 1.00 92.06 117 HIS A C 1
ATOM 969 O O . HIS A 1 117 ? -11.946 -11.795 5.670 1.00 92.06 117 HIS A O 1
ATOM 975 N N . VAL A 1 118 ? -11.485 -13.859 6.394 1.00 93.31 118 VAL A N 1
ATOM 976 C CA . VAL A 1 118 ? -12.849 -14.365 6.157 1.00 93.31 118 VAL A CA 1
ATOM 977 C C . VAL A 1 118 ? -13.889 -13.584 6.965 1.00 93.31 118 VAL A C 1
ATOM 979 O O . VAL A 1 118 ? -14.997 -13.338 6.483 1.00 93.31 118 VAL A O 1
ATOM 982 N N . ARG A 1 119 ? -13.562 -13.190 8.201 1.00 92.62 119 ARG A N 1
ATOM 983 C CA . ARG A 1 119 ? -14.491 -12.454 9.061 1.00 92.62 119 ARG A CA 1
ATOM 984 C C . ARG A 1 119 ? -14.688 -11.019 8.583 1.00 92.62 119 ARG A C 1
ATOM 986 O O . ARG A 1 119 ? -15.837 -10.607 8.440 1.00 92.62 119 ARG A O 1
ATOM 993 N N . ILE A 1 120 ? -13.600 -10.295 8.328 1.00 93.38 120 ILE A N 1
ATOM 994 C CA . ILE A 1 120 ? -13.652 -8.891 7.909 1.00 93.38 120 ILE A CA 1
ATOM 995 C C . ILE A 1 120 ? -14.278 -8.758 6.519 1.00 93.38 120 ILE A C 1
ATOM 997 O O . ILE A 1 120 ? -15.130 -7.898 6.318 1.00 93.38 120 ILE A O 1
ATOM 1001 N N . HIS A 1 121 ? -13.987 -9.689 5.604 1.00 93.12 121 HIS A N 1
ATOM 1002 C CA . HIS A 1 121 ? -14.582 -9.702 4.271 1.00 93.12 121 HIS A CA 1
ATOM 1003 C C . HIS A 1 121 ? -16.107 -9.843 4.331 1.00 93.12 121 HIS A C 1
ATOM 1005 O O . HIS A 1 121 ? -16.816 -9.161 3.601 1.00 93.12 121 HIS A O 1
ATOM 1011 N N . ARG A 1 122 ? -16.654 -10.676 5.229 1.00 93.88 122 ARG A N 1
ATOM 1012 C CA . ARG A 1 122 ? -18.117 -10.788 5.404 1.00 93.88 122 ARG A CA 1
ATOM 1013 C C . ARG A 1 122 ? -18.751 -9.469 5.849 1.00 93.88 122 ARG A C 1
ATOM 1015 O O . ARG A 1 122 ? -19.833 -9.133 5.374 1.00 93.88 122 ARG A O 1
ATOM 1022 N N . ILE A 1 123 ? -18.088 -8.735 6.743 1.00 93.19 123 ILE A N 1
ATOM 1023 C CA . ILE A 1 123 ? -18.553 -7.421 7.208 1.00 93.19 123 ILE A CA 1
ATOM 1024 C C . ILE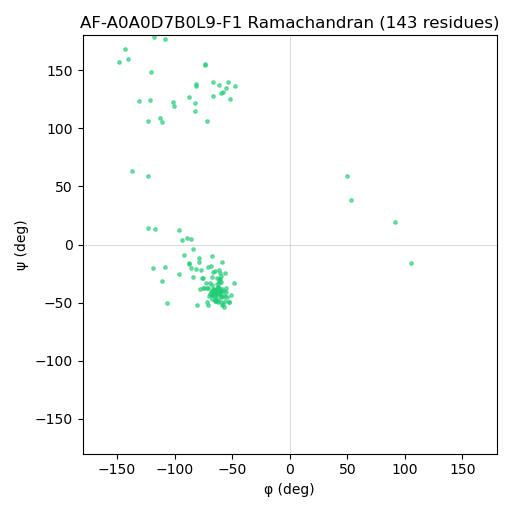 A 1 123 ? -18.474 -6.420 6.052 1.00 93.19 123 ILE A C 1
ATOM 1026 O O . ILE A 1 123 ? -19.468 -5.763 5.752 1.00 93.19 123 ILE A O 1
ATOM 1030 N N . TYR A 1 124 ? -17.354 -6.397 5.330 1.00 93.94 124 TYR A N 1
ATOM 1031 C CA . TYR A 1 124 ? -17.155 -5.563 4.146 1.00 93.94 124 TYR A CA 1
ATOM 1032 C C . TYR A 1 124 ? -18.212 -5.817 3.054 1.00 93.94 124 TYR A C 1
ATOM 1034 O O . TYR A 1 124 ? -18.765 -4.879 2.482 1.00 93.94 124 TYR A O 1
ATOM 1042 N N . THR A 1 125 ? -18.593 -7.079 2.830 1.00 93.69 125 THR A N 1
ATOM 1043 C CA . THR A 1 125 ? -19.705 -7.424 1.932 1.00 93.69 125 THR A CA 1
ATOM 1044 C C . THR A 1 125 ? -21.051 -6.924 2.458 1.00 93.69 125 THR A C 1
ATOM 1046 O O . THR A 1 125 ? -21.870 -6.442 1.681 1.00 93.69 125 THR A O 1
ATOM 1049 N N . SER A 1 126 ? -21.290 -6.992 3.770 1.00 92.81 126 SER A N 1
ATOM 1050 C CA . SER A 1 126 ? -22.558 -6.541 4.364 1.00 92.81 126 SER A CA 1
ATOM 1051 C C . SER A 1 126 ? -22.774 -5.026 4.287 1.00 92.81 126 SER A C 1
ATOM 1053 O O . SER A 1 126 ? -23.917 -4.586 4.197 1.00 92.81 126 SER A O 1
ATOM 1055 N N . ILE A 1 127 ? -21.693 -4.238 4.255 1.00 91.81 127 ILE A N 1
ATOM 1056 C CA . ILE A 1 127 ? -21.742 -2.781 4.053 1.00 91.81 127 ILE A CA 1
ATOM 1057 C C . ILE A 1 127 ? -21.775 -2.384 2.565 1.00 91.81 127 ILE A C 1
ATOM 1059 O O . ILE A 1 127 ? -21.754 -1.199 2.245 1.00 91.81 127 ILE A O 1
ATOM 1063 N N . GLY A 1 128 ? -21.850 -3.363 1.654 1.00 90.88 128 GLY A N 1
ATOM 1064 C CA . GLY A 1 128 ? -22.030 -3.138 0.219 1.00 90.88 128 GLY A CA 1
ATOM 1065 C C . GLY A 1 128 ? -20.742 -3.013 -0.596 1.00 90.88 128 GLY A C 1
ATOM 1066 O O . GLY A 1 128 ? -20.809 -2.484 -1.700 1.00 90.88 128 GLY A O 1
ATOM 1067 N N . CYS A 1 129 ? -19.598 -3.489 -0.086 1.00 90.44 129 CYS A N 1
ATOM 1068 C CA . CYS A 1 129 ? -18.295 -3.424 -0.766 1.00 90.44 129 CYS A CA 1
ATOM 1069 C C . CYS A 1 129 ? -17.956 -2.013 -1.295 1.00 90.44 129 CYS A C 1
A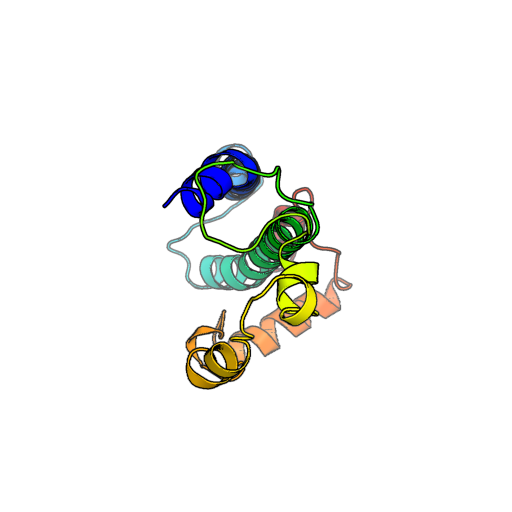TOM 1071 O O . CYS A 1 129 ? -17.796 -1.831 -2.504 1.00 90.44 129 CYS A O 1
ATOM 1073 N N . PRO A 1 130 ? -17.890 -0.996 -0.418 1.00 90.81 130 PRO A N 1
ATOM 1074 C CA . PRO A 1 130 ? -17.616 0.371 -0.841 1.00 90.81 130 PRO A CA 1
ATOM 1075 C C . PRO A 1 130 ? -16.244 0.478 -1.512 1.00 9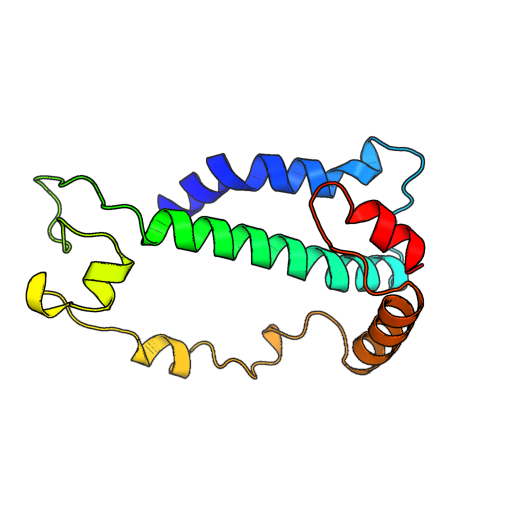0.81 130 PRO A C 1
ATOM 1077 O O . PRO A 1 130 ? -15.265 -0.066 -1.004 1.00 90.81 130 PRO A O 1
ATOM 1080 N N . GLU A 1 131 ? -16.172 1.215 -2.619 1.00 89.94 131 GLU A N 1
ATOM 1081 C CA . GLU A 1 131 ? -14.914 1.502 -3.312 1.00 89.94 131 GLU A CA 1
ATOM 1082 C C . GLU A 1 131 ? -13.900 2.146 -2.356 1.00 89.94 131 GLU A C 1
ATOM 1084 O O . GLU A 1 131 ? -14.252 3.034 -1.573 1.00 89.94 131 GLU A O 1
ATOM 1089 N N . ILE A 1 132 ? -12.657 1.665 -2.411 1.00 89.62 132 ILE A N 1
ATOM 1090 C CA . ILE A 1 132 ? -11.557 2.139 -1.573 1.00 89.62 132 ILE A CA 1
ATOM 1091 C C . ILE A 1 132 ? -10.716 3.095 -2.412 1.00 89.62 132 ILE A C 1
ATOM 1093 O O . ILE A 1 132 ? -10.158 2.717 -3.436 1.00 89.62 132 ILE A O 1
ATOM 1097 N N . SER A 1 133 ? -10.627 4.336 -1.956 1.00 90.44 133 SER A N 1
ATOM 1098 C CA . SER A 1 133 ? -9.794 5.388 -2.530 1.00 90.44 133 SER A CA 1
ATOM 1099 C C . SER A 1 133 ? -9.224 6.263 -1.421 1.00 90.44 133 SER A C 1
ATOM 1101 O O . SER A 1 133 ? -9.713 6.227 -0.288 1.00 90.44 133 SER A O 1
ATOM 1103 N N . ASP A 1 134 ? -8.257 7.110 -1.759 1.00 87.88 134 ASP A N 1
ATOM 1104 C CA . ASP A 1 134 ? -7.623 8.065 -0.841 1.00 87.88 134 ASP A CA 1
ATOM 1105 C C . ASP A 1 134 ? -8.624 8.889 -0.016 1.00 87.88 134 ASP A C 1
ATOM 1107 O O . ASP A 1 134 ? -8.378 9.198 1.143 1.00 87.88 134 ASP A O 1
ATOM 1111 N N . LEU A 1 135 ? -9.789 9.209 -0.592 1.00 88.50 135 LEU A N 1
ATOM 1112 C CA . LEU A 1 135 ? -10.828 10.027 0.046 1.00 88.50 135 LEU A CA 1
ATOM 1113 C C . LEU A 1 135 ? -11.821 9.224 0.897 1.00 88.50 135 LEU A C 1
ATOM 1115 O O . LEU A 1 135 ? -12.608 9.796 1.651 1.00 88.50 135 LEU A O 1
ATOM 1119 N N . THR A 1 136 ? -11.875 7.907 0.714 1.00 91.38 136 THR A N 1
ATOM 1120 C CA . THR A 1 136 ? -12.930 7.052 1.279 1.00 91.38 136 THR A CA 1
ATOM 1121 C C . THR A 1 136 ? -12.392 6.001 2.238 1.00 91.38 136 THR A C 1
ATOM 1123 O O . THR A 1 136 ? -13.153 5.527 3.084 1.00 91.38 136 THR A O 1
ATOM 1126 N N . VAL A 1 137 ? -11.099 5.677 2.164 1.00 93.62 137 VAL A N 1
ATOM 1127 C CA . VAL A 1 137 ? -10.463 4.587 2.913 1.00 93.62 137 VAL A CA 1
ATOM 1128 C C . VAL A 1 137 ? -10.703 4.688 4.419 1.00 93.62 137 VAL A C 1
ATOM 1130 O O . VAL A 1 137 ? -11.138 3.715 5.032 1.00 93.62 137 VAL A O 1
ATOM 1133 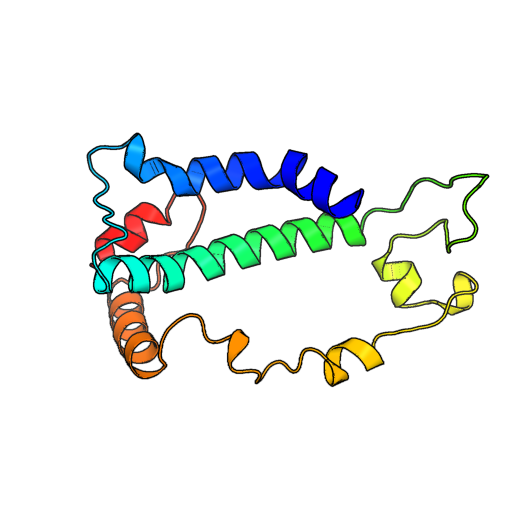N N . TRP A 1 138 ? -10.550 5.872 5.018 1.00 94.38 138 TRP A N 1
ATOM 1134 C CA . TRP A 1 138 ? -10.791 6.069 6.451 1.00 94.38 138 TRP A CA 1
ATOM 1135 C C . TRP A 1 138 ? -12.263 5.953 6.840 1.00 94.38 138 TRP A C 1
ATOM 1137 O O . TRP A 1 138 ? -12.588 5.458 7.919 1.00 94.38 138 TRP A O 1
ATOM 1147 N N . ARG A 1 139 ? -13.179 6.355 5.954 1.00 92.94 139 ARG A N 1
ATOM 1148 C CA . ARG A 1 139 ? -14.617 6.179 6.179 1.00 92.94 139 ARG A CA 1
ATOM 1149 C C . ARG A 1 139 ? -14.989 4.699 6.170 1.00 92.94 139 ARG A C 1
ATOM 1151 O O . ARG A 1 139 ? -15.750 4.268 7.029 1.00 92.94 139 ARG A O 1
ATOM 1158 N N . VAL A 1 140 ? -14.448 3.935 5.221 1.00 93.19 140 VAL A N 1
ATOM 1159 C CA . VAL A 1 140 ? -14.647 2.481 5.141 1.00 93.19 140 VAL A CA 1
ATOM 1160 C C . VAL A 1 140 ? -14.024 1.791 6.352 1.00 93.19 140 VAL A C 1
ATOM 1162 O O . VAL A 1 140 ? -14.669 0.950 6.967 1.00 93.19 140 VAL A O 1
ATOM 1165 N N . TYR A 1 141 ? -12.820 2.199 6.756 1.00 94.69 141 TYR A N 1
ATOM 1166 C CA . TYR A 1 141 ? -12.160 1.720 7.971 1.00 94.69 141 TYR A CA 1
ATOM 1167 C C . TYR A 1 141 ? -13.057 1.870 9.207 1.00 94.69 141 TYR A C 1
ATOM 1169 O O . TYR A 1 141 ? -13.285 0.896 9.919 1.00 94.69 141 TYR A O 1
ATOM 1177 N N . MET A 1 142 ? -13.650 3.050 9.411 1.00 92.81 142 MET A N 1
ATOM 1178 C CA . MET A 1 142 ? -14.557 3.299 10.537 1.00 92.81 142 MET A CA 1
ATOM 1179 C C . MET A 1 142 ? -15.870 2.503 10.460 1.00 92.81 142 MET A C 1
ATOM 1181 O O . MET A 1 142 ? -16.499 2.297 11.488 1.00 92.81 142 MET A O 1
ATOM 1185 N N . GLN A 1 143 ? -16.311 2.079 9.270 1.00 91.88 143 GLN A N 1
ATOM 1186 C CA . GLN A 1 143 ? -17.499 1.226 9.098 1.00 91.88 143 GLN A CA 1
ATOM 1187 C C . GLN A 1 143 ? -17.216 -0.260 9.351 1.00 91.88 143 GLN A C 1
ATOM 1189 O O . GLN A 1 143 ? -18.152 -1.031 9.560 1.00 91.88 143 GLN A O 1
ATOM 1194 N N . LEU A 1 144 ? -15.949 -0.672 9.268 1.00 90.44 144 LEU A N 1
ATOM 1195 C CA . LEU A 1 144 ? -15.520 -2.052 9.496 1.00 90.44 144 LEU A CA 1
ATOM 1196 C C . LEU A 1 144 ? -15.223 -2.366 10.967 1.00 90.44 144 LEU A C 1
ATOM 1198 O O . LEU A 1 144 ? -15.124 -3.547 11.312 1.00 90.44 144 LEU A O 1
ATOM 1202 N N . LEU A 1 145 ? -15.071 -1.332 11.796 1.00 88.88 145 LEU A N 1
ATOM 1203 C CA . LEU A 1 145 ? -14.931 -1.415 13.251 1.00 88.88 145 LEU A CA 1
ATOM 1204 C C . LEU A 1 145 ? -16.292 -1.359 13.948 1.00 88.88 145 LEU A C 1
ATOM 1206 O O . LEU A 1 145 ? -16.472 -2.154 14.898 1.00 88.88 145 LEU A O 1
#

Solvent-accessible surface area (backbone atoms only — not comparable to full-atom values): 8858 Å² total; per-residue (Å²): 113,68,65,64,54,50,43,56,72,71,49,42,62,65,53,50,52,52,73,50,39,51,82,77,35,88,86,47,87,83,50,83,86,38,68,64,56,39,48,55,47,42,59,53,49,53,53,54,52,47,55,53,51,50,55,48,47,51,56,60,30,65,40,61,47,81,77,56,94,90,54,91,64,75,66,73,45,17,56,52,54,42,59,75,42,16,77,85,44,80,51,78,78,64,73,73,54,48,68,73,76,60,48,91,85,45,71,88,72,56,74,57,60,68,74,55,49,61,52,52,50,52,52,42,54,74,72,62,58,72,79,77,44,87,92,35,42,69,61,52,54,65,72,75,106

Organism: NCBI:txid1314674